Protein AF-A0A0C4DJS5-F1 (afdb_monomer)

Organism: Fusarium oxysporum (strain Fo5176) (NCBI:txid660025)

Foldseek 3Di:
DDDDQDDDDDADPDLLSNLVVVLVSLVVVLCCLVVCPDDDRDPPVVNVVSVVSNVVSVVVNPDDDVVVVVVVVVVVVVVVVVVVVVVVVVVVVVVVVVVVVVVVVVVVVVVVVVVVVVVVVVVVVVVVVVVVVVVVVVVVVVVVD

Nearest PDB structures (foldseek):
  5c21-assembly1_B  TM=6.359E-01  e=3.648E+00  Escherichia coli

pLDDT: mean 86.52, std 12.94, range [39.94, 98.19]

Structure (mmCIF, N/CA/C/O backbone):
data_AF-A0A0C4DJS5-F1
#
_entry.id   AF-A0A0C4DJS5-F1
#
loop_
_atom_site.group_PDB
_atom_site.id
_atom_site.type_symbol
_atom_site.label_atom_id
_atom_site.label_alt_id
_atom_site.label_comp_id
_atom_site.label_asym_id
_atom_site.label_entity_id
_atom_site.label_seq_id
_atom_site.pdbx_PDB_ins_code
_atom_site.Cartn_x
_atom_site.Cartn_y
_atom_site.Cartn_z
_atom_site.occupancy
_atom_site.B_iso_or_equiv
_atom_site.auth_seq_id
_atom_site.auth_comp_id
_atom_site.auth_asym_id
_atom_site.auth_atom_id
_atom_site.pdbx_PDB_model_num
ATOM 1 N N . MET A 1 1 ? 38.570 -1.206 -52.843 1.00 39.94 1 MET A N 1
ATOM 2 C CA . MET A 1 1 ? 37.429 -2.091 -52.522 1.00 39.94 1 MET A CA 1
ATOM 3 C C . MET A 1 1 ? 36.673 -1.451 -51.372 1.00 39.94 1 MET A C 1
ATOM 5 O O . MET A 1 1 ? 37.335 -0.971 -50.465 1.00 39.94 1 MET A O 1
ATOM 9 N N . ALA A 1 2 ? 35.344 -1.341 -51.449 1.00 47.62 2 ALA A N 1
ATOM 10 C CA . ALA A 1 2 ? 34.544 -0.749 -50.377 1.00 47.62 2 ALA A CA 1
ATOM 11 C C . ALA A 1 2 ? 34.464 -1.723 -49.195 1.00 47.62 2 ALA A C 1
ATOM 13 O O . ALA A 1 2 ? 34.156 -2.898 -49.400 1.00 47.62 2 ALA A O 1
ATOM 14 N N . THR A 1 3 ? 34.758 -1.249 -47.985 1.00 48.53 3 THR A N 1
ATOM 15 C CA . THR A 1 3 ? 34.533 -2.011 -46.751 1.00 48.53 3 THR A CA 1
ATOM 16 C C . THR A 1 3 ? 33.042 -2.365 -46.676 1.00 48.53 3 THR A C 1
ATOM 18 O O . THR A 1 3 ? 32.216 -1.472 -46.895 1.00 48.53 3 THR A O 1
ATOM 21 N N . PRO A 1 4 ? 32.660 -3.635 -46.442 1.00 55.84 4 PRO A N 1
ATOM 22 C CA . PRO A 1 4 ? 31.255 -4.018 -46.447 1.00 55.84 4 PRO A CA 1
ATOM 23 C C . PRO A 1 4 ? 30.519 -3.297 -45.320 1.00 55.84 4 PRO A C 1
ATOM 25 O O . PRO A 1 4 ? 30.976 -3.300 -44.176 1.00 55.84 4 PRO A O 1
ATOM 28 N N . TRP A 1 5 ? 29.369 -2.703 -45.636 1.00 59.09 5 TRP A N 1
ATOM 29 C CA . TRP A 1 5 ? 28.417 -2.304 -44.605 1.00 59.09 5 TRP A CA 1
ATOM 30 C C . TRP A 1 5 ? 28.025 -3.535 -43.772 1.00 59.09 5 TRP A C 1
ATOM 32 O O . TRP A 1 5 ? 28.066 -4.658 -44.294 1.00 59.09 5 TRP A O 1
ATOM 42 N N . PRO A 1 6 ? 27.668 -3.366 -42.486 1.00 62.38 6 PRO A N 1
ATOM 43 C CA . PRO A 1 6 ? 27.161 -4.482 -41.703 1.00 62.38 6 PRO A CA 1
ATOM 44 C C . PRO A 1 6 ? 25.947 -5.085 -42.426 1.00 62.38 6 PRO A C 1
ATOM 46 O O . PRO A 1 6 ? 25.150 -4.351 -43.008 1.00 62.38 6 PRO A O 1
ATOM 49 N N . GLN A 1 7 ? 25.867 -6.416 -42.455 1.00 62.12 7 GLN A N 1
ATOM 50 C CA . GLN A 1 7 ? 24.876 -7.148 -43.248 1.00 62.12 7 GLN A CA 1
ATOM 51 C C . GLN A 1 7 ? 23.434 -6.765 -42.888 1.00 62.12 7 GLN A C 1
ATOM 53 O O . GLN A 1 7 ? 23.161 -6.386 -41.749 1.00 62.12 7 GLN A O 1
ATOM 58 N N . ASP A 1 8 ? 22.524 -6.925 -43.854 1.00 61.56 8 ASP A N 1
ATOM 59 C CA . ASP A 1 8 ? 21.084 -6.777 -43.644 1.00 61.56 8 ASP A CA 1
ATOM 60 C C . ASP A 1 8 ? 20.609 -7.750 -42.551 1.00 61.56 8 ASP A C 1
ATOM 62 O O . ASP A 1 8 ? 20.509 -8.960 -42.761 1.00 61.56 8 ASP A O 1
ATOM 66 N N . GLU A 1 9 ? 20.341 -7.217 -41.359 1.00 67.06 9 GLU A N 1
ATOM 67 C CA . GLU A 1 9 ? 19.716 -7.948 -40.258 1.00 67.06 9 GLU A CA 1
ATOM 68 C C . GLU A 1 9 ? 18.191 -7.955 -40.440 1.00 67.06 9 GLU A C 1
ATOM 70 O O . GLU A 1 9 ? 17.580 -6.966 -40.850 1.00 67.06 9 GLU A O 1
ATOM 75 N N . ILE A 1 10 ? 17.552 -9.082 -40.113 1.00 76.44 10 ILE A N 1
ATOM 76 C CA . ILE A 1 10 ? 16.092 -9.150 -40.002 1.00 76.44 10 ILE A CA 1
ATOM 77 C C . ILE A 1 10 ? 15.696 -8.308 -38.788 1.00 76.44 10 ILE A C 1
ATOM 79 O O . ILE A 1 10 ? 16.014 -8.647 -37.648 1.00 76.44 10 ILE A O 1
ATOM 83 N N . TRP A 1 11 ? 15.023 -7.190 -39.043 1.00 77.19 11 TRP A N 1
ATOM 84 C CA . TRP A 1 11 ? 14.672 -6.228 -38.006 1.00 77.19 11 TRP A CA 1
ATOM 85 C C . TRP A 1 11 ? 13.474 -6.706 -37.172 1.00 77.19 11 TRP A C 1
ATOM 87 O O . TRP A 1 11 ? 12.446 -7.076 -37.746 1.00 77.19 11 TRP A O 1
ATOM 97 N N . PRO A 1 12 ? 13.558 -6.666 -35.830 1.00 79.25 12 PRO A N 1
ATOM 98 C CA . PRO A 1 12 ? 12.433 -7.005 -34.966 1.00 79.25 12 PRO A CA 1
ATOM 99 C C . PRO A 1 12 ? 11.340 -5.927 -35.023 1.00 79.25 12 PRO A C 1
ATOM 101 O O . PRO A 1 12 ? 11.613 -4.745 -35.269 1.00 79.25 12 PRO A O 1
ATOM 104 N N . THR A 1 13 ? 10.096 -6.348 -34.778 1.00 78.00 13 THR A N 1
ATOM 105 C CA . THR A 1 13 ? 8.912 -5.473 -34.718 1.00 78.00 13 THR A CA 1
ATOM 106 C C . THR A 1 13 ? 8.726 -4.808 -33.357 1.00 78.00 13 THR A C 1
ATOM 108 O O . THR A 1 13 ? 8.094 -3.756 -33.286 1.00 78.00 13 THR A O 1
ATOM 111 N N . ASP A 1 14 ? 9.254 -5.401 -32.278 1.00 84.38 14 ASP A N 1
ATOM 112 C CA . ASP A 1 14 ? 9.228 -4.782 -30.951 1.00 84.38 14 ASP A CA 1
ATOM 113 C C . ASP A 1 14 ? 10.132 -3.546 -30.915 1.00 84.38 14 ASP A C 1
ATOM 115 O O . ASP A 1 14 ? 11.299 -3.591 -31.304 1.00 84.38 14 ASP A O 1
ATOM 119 N N . TYR A 1 15 ? 9.599 -2.433 -30.415 1.00 81.00 15 TYR A N 1
ATOM 120 C CA . TYR A 1 15 ? 10.290 -1.148 -30.429 1.00 81.00 15 TYR A CA 1
ATOM 121 C C . TYR A 1 15 ? 11.567 -1.133 -29.573 1.00 81.00 15 TYR A C 1
ATOM 123 O O . TYR A 1 15 ? 12.574 -0.539 -29.975 1.00 81.00 15 TYR A O 1
ATOM 131 N N . ARG A 1 16 ? 11.562 -1.773 -28.395 1.00 82.25 16 ARG A N 1
ATOM 132 C CA . ARG A 1 16 ? 12.729 -1.785 -27.497 1.00 82.25 16 ARG A CA 1
ATOM 133 C C . ARG A 1 16 ? 13.829 -2.676 -28.057 1.00 82.25 16 ARG A C 1
ATOM 135 O O . ARG A 1 16 ? 15.006 -2.298 -28.010 1.00 82.25 16 ARG A O 1
ATOM 142 N N . GLU A 1 17 ? 13.450 -3.816 -28.621 1.00 84.94 17 GLU A N 1
ATOM 143 C CA . GLU A 1 17 ? 14.361 -4.732 -29.301 1.00 84.94 17 GLU A CA 1
ATOM 144 C C . GLU A 1 17 ? 14.951 -4.095 -30.568 1.00 84.94 17 GLU A C 1
ATOM 146 O O . GLU A 1 17 ? 16.170 -4.098 -30.759 1.00 84.94 17 GLU A O 1
ATOM 151 N N . HIS A 1 18 ? 14.117 -3.432 -31.371 1.00 85.81 18 HIS A N 1
ATOM 152 C CA . HIS A 1 18 ? 14.533 -2.700 -32.566 1.00 85.81 18 HIS A CA 1
ATOM 153 C C . HIS A 1 18 ? 15.532 -1.595 -32.230 1.00 85.81 18 HIS A C 1
ATOM 155 O O . HIS A 1 18 ? 16.601 -1.512 -32.832 1.00 85.81 18 HIS A O 1
ATOM 161 N N . ALA A 1 19 ? 15.233 -0.779 -31.219 1.00 87.38 19 ALA A N 1
ATOM 162 C CA . ALA A 1 19 ? 16.132 0.262 -30.740 1.00 87.38 19 ALA A CA 1
ATOM 163 C C . ALA A 1 19 ? 17.475 -0.313 -30.238 1.00 87.38 19 ALA A C 1
ATOM 165 O O . ALA A 1 19 ? 18.529 0.293 -30.441 1.00 87.38 19 ALA A O 1
ATOM 166 N N . THR A 1 20 ? 17.462 -1.507 -29.637 1.00 88.31 20 THR A N 1
ATOM 167 C CA . THR A 1 20 ? 18.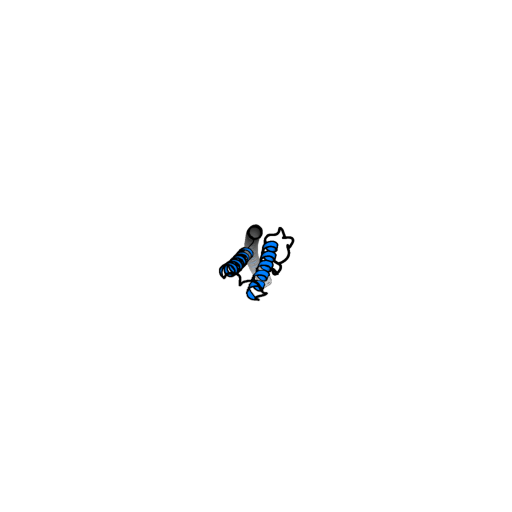674 -2.181 -29.147 1.00 88.31 20 THR A CA 1
ATOM 168 C C . THR A 1 20 ? 19.545 -2.661 -30.303 1.00 88.31 20 THR A C 1
ATOM 170 O O . THR A 1 20 ? 20.757 -2.436 -30.294 1.00 88.31 20 THR A O 1
ATOM 173 N N . ASN A 1 21 ? 18.942 -3.279 -31.318 1.00 88.50 21 ASN A N 1
ATOM 174 C CA . ASN A 1 21 ? 19.665 -3.742 -32.502 1.00 88.50 21 ASN A CA 1
ATOM 175 C C . ASN A 1 21 ? 20.179 -2.564 -33.339 1.00 88.50 21 ASN A C 1
ATOM 177 O O . ASN A 1 21 ? 21.344 -2.557 -33.735 1.00 88.50 21 ASN A O 1
ATOM 181 N N . LEU A 1 22 ? 19.381 -1.501 -33.480 1.00 88.38 22 LEU A N 1
ATOM 182 C CA . LEU A 1 22 ? 19.804 -0.267 -34.140 1.00 88.38 22 LEU A CA 1
ATOM 183 C C . LEU A 1 22 ? 20.989 0.388 -33.414 1.00 88.38 22 LEU A C 1
ATOM 185 O O . LEU A 1 22 ? 21.948 0.804 -34.058 1.00 88.38 22 LEU A O 1
ATOM 189 N N . SER A 1 23 ? 20.975 0.426 -32.078 1.00 90.62 23 SER A N 1
ATOM 190 C CA . SER A 1 23 ? 22.103 0.929 -31.282 1.00 90.62 23 SER A CA 1
ATOM 191 C C . SER A 1 23 ? 23.388 0.134 -31.546 1.00 90.62 23 SER A C 1
ATOM 193 O O . SER A 1 23 ? 24.428 0.724 -31.843 1.00 90.62 23 SER A O 1
ATOM 195 N N . LYS A 1 24 ? 23.313 -1.206 -31.544 1.00 90.06 24 LYS A N 1
ATOM 196 C CA . LYS A 1 24 ? 24.457 -2.083 -31.861 1.00 90.06 24 LYS A CA 1
ATOM 197 C C . LYS A 1 24 ? 24.987 -1.842 -33.275 1.00 90.06 24 LYS A C 1
ATOM 199 O O . LYS A 1 24 ? 26.201 -1.782 -33.470 1.00 90.06 24 LYS A O 1
ATOM 204 N N . TYR A 1 25 ? 24.098 -1.695 -34.257 1.00 88.38 25 TYR A N 1
ATOM 205 C CA . TYR A 1 25 ? 24.473 -1.419 -35.644 1.00 88.38 25 TYR A CA 1
ATOM 206 C C . TYR A 1 25 ? 25.209 -0.076 -35.772 1.00 88.38 25 TYR A C 1
ATOM 208 O O . TYR A 1 25 ? 26.300 -0.012 -36.340 1.00 88.38 25 TYR A O 1
ATOM 216 N N . LEU A 1 26 ? 24.662 0.991 -35.180 1.00 89.38 26 LEU A N 1
ATOM 217 C CA . LEU A 1 26 ? 25.267 2.326 -35.209 1.00 89.38 26 LEU A CA 1
ATOM 218 C C . LEU A 1 26 ? 26.602 2.379 -34.452 1.00 89.38 26 LEU A C 1
ATOM 220 O O . LEU A 1 26 ? 27.522 3.06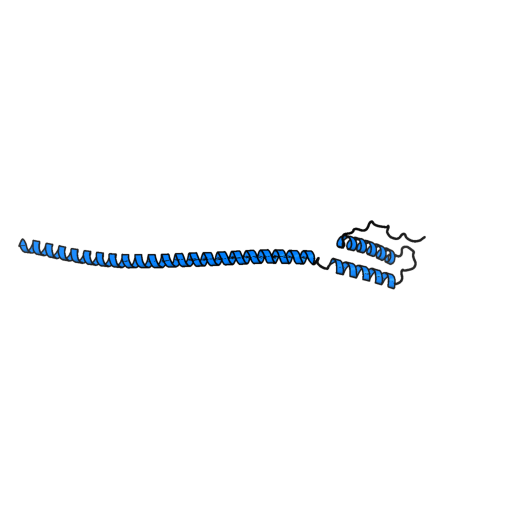5 -34.895 1.00 89.38 26 LEU A O 1
ATOM 224 N N . GLN A 1 27 ? 26.742 1.632 -33.353 1.00 89.94 27 GLN A N 1
ATOM 225 C CA . GLN A 1 27 ? 28.014 1.476 -32.640 1.00 89.94 27 GLN A CA 1
ATOM 226 C C . GLN A 1 27 ? 29.071 0.793 -33.513 1.00 89.94 27 GLN A C 1
ATOM 228 O O . GLN A 1 27 ? 30.182 1.305 -33.615 1.00 89.94 27 GLN A O 1
ATOM 233 N N . LYS A 1 28 ? 28.726 -0.308 -34.199 1.00 87.25 28 LYS A N 1
ATOM 234 C CA . LYS A 1 28 ? 29.636 -0.986 -35.142 1.00 87.25 28 LYS A CA 1
ATOM 235 C C . LYS A 1 28 ? 30.071 -0.052 -36.275 1.00 87.25 28 LYS A C 1
ATOM 237 O O . LYS A 1 28 ? 31.255 -0.001 -36.600 1.00 87.25 28 LYS A O 1
ATOM 242 N N . ALA A 1 29 ? 29.136 0.714 -36.841 1.00 84.06 29 ALA A N 1
ATOM 243 C CA . ALA A 1 29 ? 29.430 1.691 -37.888 1.00 84.06 29 ALA A CA 1
ATOM 244 C C . ALA A 1 29 ? 30.354 2.818 -37.390 1.00 84.06 29 ALA A C 1
ATOM 246 O O . ALA A 1 29 ? 31.299 3.193 -38.081 1.00 84.06 29 ALA A O 1
ATOM 247 N N . LEU A 1 30 ? 30.125 3.326 -36.175 1.00 86.25 30 LEU A N 1
ATOM 248 C CA . LEU A 1 30 ? 30.984 4.334 -35.552 1.00 86.25 30 LEU A CA 1
ATOM 249 C C . LEU A 1 30 ? 32.394 3.789 -35.273 1.00 86.25 30 LEU A C 1
ATOM 251 O O . LEU A 1 30 ? 33.372 4.470 -35.563 1.00 86.25 30 LEU A O 1
ATOM 255 N N . SER A 1 31 ? 32.512 2.552 -34.780 1.00 84.12 31 SER A N 1
ATOM 256 C CA . SER A 1 31 ? 33.808 1.895 -34.572 1.00 84.12 31 SER A CA 1
ATOM 257 C C . SER A 1 31 ? 34.572 1.678 -35.879 1.00 84.12 31 SER A C 1
ATOM 259 O O . SER A 1 31 ? 35.777 1.898 -35.911 1.00 84.12 31 SER A O 1
ATOM 261 N N . ALA A 1 32 ? 33.895 1.301 -36.967 1.00 80.00 32 ALA A N 1
ATOM 262 C CA . ALA A 1 32 ? 34.528 1.161 -38.281 1.00 80.00 32 ALA A CA 1
ATOM 263 C C . ALA A 1 32 ? 35.084 2.500 -38.808 1.00 80.00 32 ALA A C 1
ATOM 265 O O . ALA A 1 32 ? 36.137 2.531 -39.441 1.00 80.00 32 ALA A O 1
ATOM 266 N N . ILE A 1 33 ? 34.403 3.614 -38.509 1.00 78.38 33 ILE A N 1
ATOM 267 C CA . ILE A 1 33 ? 34.869 4.969 -38.834 1.00 78.38 33 ILE A CA 1
ATOM 268 C C . ILE A 1 33 ? 36.075 5.366 -37.971 1.00 78.38 33 ILE A C 1
ATOM 270 O O . ILE A 1 33 ? 37.042 5.914 -38.499 1.00 78.38 33 ILE A O 1
ATOM 274 N N . ASP A 1 34 ? 36.026 5.100 -36.664 1.00 77.06 34 ASP A N 1
ATOM 275 C CA . ASP A 1 34 ? 37.074 5.502 -35.717 1.00 77.06 34 ASP A CA 1
ATOM 276 C C . ASP A 1 34 ? 38.365 4.661 -35.864 1.00 77.06 34 ASP A C 1
ATOM 278 O O . ASP A 1 34 ? 39.454 5.184 -35.629 1.00 77.06 34 ASP A O 1
ATOM 282 N N . ASN A 1 35 ? 38.270 3.396 -36.298 1.00 76.38 35 ASN A N 1
ATOM 283 C CA . ASN A 1 35 ? 39.415 2.478 -36.430 1.00 76.38 35 ASN A CA 1
ATOM 284 C C . ASN A 1 35 ? 40.159 2.560 -37.778 1.00 76.38 35 ASN A C 1
ATOM 286 O O . ASN A 1 35 ? 41.230 1.975 -37.913 1.00 76.38 35 ASN A O 1
ATOM 290 N N . GLY A 1 36 ? 39.650 3.314 -38.759 1.00 63.72 36 GLY A N 1
ATOM 291 C CA . GLY A 1 36 ? 40.419 3.666 -39.956 1.00 63.72 36 GLY A CA 1
ATOM 292 C C . GLY A 1 36 ? 40.734 2.515 -40.921 1.00 63.72 36 GLY A C 1
ATOM 293 O O . GLY A 1 36 ? 41.800 2.530 -41.534 1.00 63.72 36 GLY A O 1
ATOM 294 N N . ASP A 1 37 ? 39.814 1.569 -41.135 1.00 56.78 37 ASP A N 1
ATOM 295 C CA . ASP A 1 37 ? 39.972 0.466 -42.106 1.00 56.78 37 ASP A CA 1
ATOM 296 C C . ASP A 1 37 ? 39.826 0.916 -43.586 1.00 56.78 37 ASP A C 1
ATOM 298 O O . ASP A 1 37 ? 39.102 0.321 -44.387 1.00 56.78 37 ASP A O 1
ATOM 302 N N . GLY A 1 38 ? 40.534 1.983 -43.978 1.00 53.00 38 GLY A N 1
ATOM 303 C CA . GLY A 1 38 ? 40.894 2.257 -45.376 1.00 53.00 38 GLY A CA 1
ATOM 304 C C . GLY A 1 38 ? 39.896 3.011 -46.269 1.00 53.00 38 GLY A C 1
ATOM 305 O O . GLY A 1 38 ? 40.091 3.011 -47.485 1.00 53.00 38 GLY A O 1
ATOM 306 N N . LEU A 1 39 ? 38.869 3.684 -45.738 1.00 53.00 39 LEU A N 1
ATOM 307 C CA . LEU A 1 39 ? 38.029 4.618 -46.518 1.00 53.00 39 LEU A CA 1
ATOM 308 C C . LEU A 1 39 ? 38.309 6.089 -46.148 1.00 53.00 39 LEU A C 1
ATOM 310 O O . LEU A 1 39 ? 38.811 6.347 -45.052 1.00 53.00 39 LEU A O 1
ATOM 314 N N . PRO A 1 40 ? 38.011 7.069 -47.034 1.00 58.75 40 PRO A N 1
ATOM 315 C CA . PRO A 1 40 ? 38.242 8.478 -46.737 1.00 58.75 40 PRO A CA 1
ATOM 316 C C . PRO A 1 40 ? 37.496 8.824 -45.454 1.00 58.75 40 PRO A C 1
ATOM 318 O O . PRO A 1 40 ? 36.299 8.550 -45.361 1.00 58.75 40 PRO A O 1
ATOM 321 N N . VAL A 1 41 ? 38.229 9.366 -44.475 1.00 60.53 41 VAL A N 1
ATOM 322 C CA . VAL A 1 41 ? 37.739 9.772 -43.150 1.00 60.53 41 VAL A CA 1
ATOM 323 C C . VAL A 1 41 ? 36.313 10.292 -43.286 1.00 60.53 41 VAL A C 1
ATOM 325 O O . VAL A 1 41 ? 36.093 11.331 -43.917 1.00 60.53 41 VAL A O 1
ATOM 328 N N . ALA A 1 42 ? 35.338 9.544 -42.758 1.00 61.19 42 ALA A N 1
ATOM 329 C CA . ALA A 1 42 ? 33.952 9.981 -42.781 1.00 61.19 42 ALA A CA 1
ATOM 330 C C . ALA A 1 42 ? 33.906 11.397 -42.203 1.00 61.19 42 ALA A C 1
ATOM 332 O O . ALA A 1 42 ? 34.553 11.684 -41.190 1.00 61.19 42 ALA A O 1
ATOM 333 N N . SER A 1 43 ? 33.205 12.307 -42.882 1.00 68.62 43 SER A N 1
ATOM 334 C CA . SER A 1 43 ? 33.229 13.711 -42.482 1.00 68.62 43 SER A CA 1
ATOM 335 C C . SER A 1 43 ? 32.818 13.833 -41.013 1.00 68.62 43 SER A C 1
ATOM 337 O O . SER A 1 43 ? 31.975 13.081 -40.518 1.00 68.62 43 SER A O 1
ATOM 339 N N . ARG A 1 44 ? 33.388 14.807 -40.297 1.00 78.62 44 ARG A N 1
ATOM 340 C CA . ARG A 1 44 ? 33.027 15.097 -38.898 1.00 78.62 44 ARG A CA 1
ATOM 341 C C . ARG A 1 44 ? 31.504 15.155 -38.686 1.00 78.62 44 ARG A C 1
ATOM 343 O O . ARG A 1 44 ? 31.028 14.765 -37.625 1.00 78.62 44 ARG A O 1
ATOM 350 N N . GLY A 1 45 ? 30.752 15.591 -39.702 1.00 81.00 45 GLY A N 1
ATOM 351 C CA . GLY A 1 45 ? 29.289 15.596 -39.707 1.00 81.00 45 GLY A CA 1
ATOM 352 C C . GLY A 1 45 ? 28.655 14.204 -39.591 1.00 81.00 45 GLY A C 1
ATOM 353 O O . GLY A 1 45 ? 27.729 14.043 -38.804 1.00 81.00 45 GLY A O 1
ATOM 354 N N . VAL A 1 46 ? 29.178 13.188 -40.288 1.00 83.00 46 VAL A N 1
ATOM 355 C CA . VAL A 1 46 ? 28.688 11.796 -40.198 1.00 83.00 46 VAL A CA 1
ATOM 356 C C . VAL A 1 46 ? 28.902 11.237 -38.792 1.00 83.00 46 VAL A C 1
ATOM 358 O O . VAL A 1 46 ? 27.991 10.653 -38.210 1.00 83.00 46 VAL A O 1
ATOM 361 N N . ARG A 1 47 ? 30.075 11.486 -38.198 1.00 83.38 47 ARG A N 1
ATOM 362 C CA . ARG A 1 47 ? 30.383 11.060 -36.825 1.00 83.38 47 ARG A CA 1
ATOM 363 C C . ARG A 1 47 ? 29.435 11.695 -35.806 1.00 83.38 47 ARG A C 1
ATOM 365 O O . ARG A 1 47 ? 28.887 11.008 -34.949 1.00 83.38 47 ARG A O 1
ATOM 372 N N . VAL A 1 48 ? 29.208 13.005 -35.924 1.00 87.19 48 VAL A N 1
ATOM 373 C CA . VAL A 1 48 ? 28.275 13.744 -35.058 1.00 87.19 48 VAL A CA 1
ATOM 374 C C . VAL A 1 48 ? 26.841 13.242 -35.233 1.00 87.19 48 VAL A C 1
ATOM 376 O O . VAL A 1 48 ? 26.141 13.076 -34.237 1.00 87.19 48 VAL A O 1
ATOM 379 N N . ALA A 1 49 ? 26.414 12.944 -36.461 1.00 87.94 49 ALA A N 1
ATOM 380 C CA . ALA A 1 49 ? 25.085 12.402 -36.729 1.00 87.94 49 ALA A CA 1
ATOM 381 C C . ALA A 1 49 ? 24.879 11.017 -36.089 1.00 87.94 49 ALA A C 1
ATOM 383 O O . ALA A 1 49 ? 23.851 10.795 -35.453 1.00 87.94 49 ALA A O 1
ATOM 384 N N . LEU A 1 50 ? 25.867 10.116 -36.178 1.00 88.75 50 LEU A N 1
ATOM 385 C CA . LEU A 1 50 ? 25.811 8.791 -35.542 1.00 88.75 50 LEU A CA 1
ATOM 386 C C . LEU A 1 50 ? 25.749 8.886 -34.011 1.00 88.75 50 LEU A C 1
ATOM 388 O O . LEU A 1 50 ? 24.914 8.234 -33.384 1.00 88.75 50 LEU A O 1
ATOM 392 N N . ILE A 1 51 ? 26.577 9.742 -33.405 1.00 90.06 51 ILE A N 1
ATOM 393 C CA . ILE A 1 51 ? 26.552 9.994 -31.954 1.00 90.06 51 ILE A CA 1
ATOM 394 C C . ILE A 1 51 ? 25.206 10.607 -31.531 1.00 90.06 51 ILE A C 1
ATOM 396 O O . ILE A 1 51 ? 24.641 10.223 -30.503 1.00 90.06 51 ILE A O 1
ATOM 400 N N . GLY A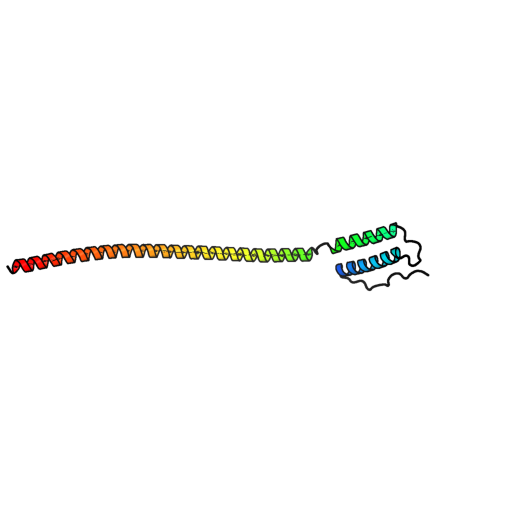 1 52 ? 24.663 11.530 -32.328 1.00 92.81 52 GLY A N 1
ATOM 401 C CA . GLY A 1 52 ? 23.350 12.130 -32.099 1.00 92.81 52 GLY A CA 1
ATOM 402 C C . GLY A 1 52 ? 22.219 11.100 -32.144 1.00 92.81 52 GLY A C 1
ATOM 403 O O . GLY A 1 52 ? 21.385 11.066 -31.239 1.00 92.81 52 GLY A O 1
ATOM 404 N N . ALA A 1 53 ? 22.229 10.210 -33.139 1.00 92.44 53 ALA A N 1
ATOM 405 C CA . ALA A 1 53 ? 21.256 9.126 -33.265 1.00 92.44 53 ALA A CA 1
ATOM 406 C C . ALA A 1 53 ? 21.337 8.137 -32.090 1.00 92.44 53 ALA A C 1
ATOM 408 O O . ALA A 1 53 ? 20.312 7.806 -31.496 1.00 92.44 53 ALA A O 1
ATOM 409 N N . LEU A 1 54 ? 22.547 7.734 -31.686 1.00 91.69 54 LEU A N 1
ATOM 410 C CA . LEU A 1 54 ? 22.762 6.896 -30.500 1.00 91.69 54 LEU A CA 1
ATOM 411 C C . LEU A 1 54 ? 22.223 7.562 -29.226 1.00 91.69 54 LEU A C 1
ATOM 413 O O . LEU A 1 54 ? 21.526 6.927 -28.436 1.00 91.69 54 LEU A O 1
ATOM 417 N N . THR A 1 55 ? 22.488 8.858 -29.053 1.00 92.00 55 THR A N 1
ATOM 418 C CA . THR A 1 55 ? 21.985 9.635 -27.909 1.00 92.00 55 THR A CA 1
ATOM 419 C C . THR A 1 55 ? 20.455 9.664 -27.876 1.00 92.00 55 THR A C 1
ATOM 421 O O . THR A 1 55 ? 19.854 9.527 -26.808 1.00 92.00 55 THR A O 1
ATOM 424 N N . LEU A 1 56 ? 19.812 9.820 -29.036 1.00 89.19 56 LEU A N 1
ATOM 425 C CA . LEU A 1 56 ? 18.355 9.812 -29.151 1.00 89.19 56 LEU A CA 1
ATOM 426 C C . LEU A 1 56 ? 17.768 8.438 -28.801 1.00 89.19 56 LEU A C 1
ATOM 428 O O . LEU A 1 56 ? 16.826 8.367 -28.015 1.00 89.19 56 LEU A O 1
ATOM 432 N N . ILE A 1 57 ? 18.347 7.354 -29.322 1.00 89.31 57 ILE A N 1
ATOM 433 C CA . ILE A 1 57 ? 17.913 5.979 -29.033 1.00 89.31 57 ILE A CA 1
ATOM 434 C C . ILE A 1 57 ? 17.965 5.696 -27.531 1.00 89.31 57 ILE A C 1
ATOM 436 O O . ILE A 1 57 ? 16.978 5.234 -26.961 1.00 89.31 57 ILE A O 1
ATOM 440 N N . VAL A 1 58 ? 19.072 6.047 -26.872 1.00 86.69 58 VAL A N 1
ATOM 441 C CA . VAL A 1 58 ? 19.225 5.865 -25.421 1.00 86.69 58 VAL A CA 1
ATOM 442 C C . VAL A 1 58 ? 18.155 6.639 -24.648 1.00 86.69 58 VAL A C 1
ATOM 444 O O . VAL A 1 58 ? 17.548 6.088 -23.728 1.00 86.69 58 VAL A O 1
ATOM 447 N N . LYS A 1 59 ? 17.863 7.892 -25.025 1.00 85.06 59 LYS A N 1
ATOM 448 C CA . LYS A 1 59 ? 16.787 8.682 -24.397 1.00 85.06 59 LYS A CA 1
ATOM 449 C C . LYS A 1 59 ? 15.412 8.036 -24.560 1.00 85.06 59 LYS A C 1
ATOM 451 O O . LYS A 1 59 ? 14.653 7.984 -23.594 1.00 85.06 59 LYS A O 1
ATOM 456 N N . MET A 1 60 ? 15.094 7.521 -25.744 1.00 81.56 60 MET A N 1
ATOM 457 C CA . MET A 1 60 ? 13.794 6.892 -25.972 1.00 81.56 60 MET A CA 1
ATOM 458 C C . MET A 1 60 ? 13.667 5.549 -25.239 1.00 81.56 60 MET A C 1
ATOM 460 O O . MET A 1 60 ? 12.642 5.286 -24.622 1.00 81.56 60 MET A O 1
ATOM 464 N N . GLN A 1 61 ? 14.725 4.735 -25.208 1.00 81.69 61 GLN A N 1
ATOM 465 C CA . GLN A 1 61 ? 14.740 3.482 -24.442 1.00 81.69 61 GLN A CA 1
ATOM 466 C C . GLN A 1 61 ? 14.645 3.704 -22.928 1.00 81.69 61 GLN A C 1
ATOM 468 O O . GLN A 1 61 ? 14.059 2.884 -22.222 1.00 81.69 61 GLN A O 1
ATOM 473 N N . SER A 1 62 ? 15.187 4.819 -22.434 1.00 78.19 62 SER A N 1
ATOM 474 C CA . SER A 1 62 ? 15.120 5.202 -21.018 1.00 78.19 62 SER A CA 1
ATOM 475 C C . SER A 1 62 ? 13.752 5.766 -20.620 1.00 78.19 62 SER A C 1
ATOM 477 O O . SER A 1 62 ? 13.498 5.982 -19.438 1.00 78.19 62 SER A O 1
ATOM 479 N N . THR A 1 63 ? 12.870 6.024 -21.590 1.00 77.88 63 THR A N 1
ATOM 480 C CA . THR A 1 63 ? 11.508 6.478 -21.314 1.00 77.88 63 THR A CA 1
ATOM 481 C C . THR A 1 63 ? 10.683 5.280 -20.825 1.00 77.88 63 THR A C 1
ATOM 483 O O . THR A 1 63 ? 10.666 4.236 -21.495 1.00 77.88 63 THR A O 1
ATOM 486 N N . PRO A 1 64 ? 10.028 5.375 -19.652 1.00 71.88 64 PRO A N 1
ATOM 487 C CA . PRO A 1 64 ? 9.150 4.322 -19.161 1.00 71.88 64 PRO A CA 1
ATOM 488 C C . PRO A 1 64 ? 8.021 4.049 -20.150 1.00 71.88 64 PRO A C 1
ATOM 490 O O . PRO A 1 64 ? 7.517 4.966 -20.799 1.00 71.88 64 PRO A O 1
ATOM 493 N N . ASP A 1 65 ? 7.603 2.791 -20.244 1.00 80.69 65 ASP A N 1
ATOM 494 C CA . ASP A 1 65 ? 6.378 2.474 -20.966 1.00 80.69 65 ASP A CA 1
ATOM 495 C C . ASP A 1 65 ? 5.178 3.002 -20.167 1.00 80.69 65 ASP A C 1
ATOM 497 O O . ASP A 1 65 ? 4.838 2.482 -19.101 1.00 80.69 65 ASP A O 1
ATOM 501 N N . LEU A 1 66 ? 4.558 4.064 -20.681 1.00 76.81 66 LEU A N 1
ATOM 502 C CA . LEU A 1 66 ? 3.422 4.725 -20.047 1.00 76.81 66 LEU A CA 1
ATOM 503 C C . LEU A 1 66 ? 2.212 3.795 -19.890 1.00 76.81 66 LEU A C 1
ATOM 505 O O . LEU A 1 66 ? 1.441 3.996 -18.956 1.00 76.81 66 LEU A O 1
ATOM 509 N N . GLY A 1 67 ? 2.060 2.772 -20.740 1.00 81.06 67 GLY A N 1
ATOM 510 C CA . GLY A 1 67 ? 1.007 1.766 -20.596 1.00 81.06 67 GLY A CA 1
ATOM 511 C C . GLY A 1 67 ? 1.220 0.903 -19.354 1.00 81.06 67 GLY A C 1
ATOM 512 O O . GLY A 1 67 ? 0.311 0.745 -18.542 1.00 81.06 67 GLY A O 1
ATOM 513 N N . HIS A 1 68 ? 2.450 0.432 -19.144 1.00 82.69 68 HIS A N 1
ATOM 514 C CA . HIS A 1 68 ? 2.816 -0.319 -17.940 1.00 82.69 68 HIS A CA 1
ATOM 515 C C . HIS A 1 68 ? 2.721 0.540 -16.674 1.00 82.69 68 HIS A C 1
ATOM 517 O O . HIS A 1 68 ? 2.237 0.068 -15.648 1.00 82.69 68 HIS A O 1
ATOM 523 N N . VAL A 1 69 ? 3.139 1.810 -16.739 1.00 85.00 69 VAL A N 1
ATOM 524 C CA . VAL A 1 69 ? 2.990 2.751 -15.616 1.00 85.00 69 VAL A CA 1
ATOM 525 C C . VAL A 1 69 ? 1.514 2.986 -15.297 1.00 85.00 69 VAL A C 1
ATOM 527 O O . VAL A 1 69 ? 1.136 2.961 -14.129 1.00 85.00 69 VAL A O 1
ATOM 530 N N . TYR A 1 70 ? 0.673 3.179 -16.314 1.00 86.25 70 TYR A N 1
ATOM 531 C CA . TYR A 1 70 ? -0.763 3.364 -16.135 1.00 86.25 70 TYR A CA 1
ATOM 532 C C . TYR A 1 70 ? -1.417 2.147 -15.474 1.00 86.25 70 TYR A C 1
ATOM 534 O O . TYR A 1 70 ? -2.139 2.309 -14.491 1.00 86.25 70 TYR A O 1
ATOM 542 N N . GLU A 1 71 ? -1.132 0.933 -15.952 1.00 91.06 71 GLU A N 1
ATOM 543 C CA . GLU A 1 71 ? -1.680 -0.287 -15.351 1.00 91.06 71 GLU A CA 1
ATOM 544 C C . GLU A 1 71 ? -1.165 -0.502 -13.923 1.00 91.06 71 GLU A C 1
ATOM 546 O O . GLU A 1 71 ? -1.958 -0.801 -13.034 1.00 91.06 71 GLU A O 1
ATOM 551 N N . ALA A 1 72 ? 0.121 -0.256 -13.652 1.00 89.06 72 ALA A N 1
ATOM 552 C CA . ALA A 1 72 ? 0.663 -0.330 -12.294 1.00 89.06 72 ALA A CA 1
ATOM 553 C C . ALA A 1 72 ? -0.022 0.668 -11.343 1.00 89.06 72 ALA A C 1
ATOM 555 O O . ALA A 1 72 ? -0.383 0.313 -10.221 1.00 89.06 72 ALA A O 1
ATOM 556 N N . VAL A 1 73 ? -0.257 1.904 -11.798 1.00 91.38 73 VAL A N 1
ATOM 557 C CA . VAL A 1 73 ? -0.992 2.922 -11.028 1.00 91.38 73 VAL A CA 1
ATOM 558 C C . VAL A 1 73 ? -2.439 2.495 -10.798 1.00 91.38 73 VAL A C 1
ATOM 560 O O . VAL A 1 73 ? -2.950 2.632 -9.689 1.00 91.38 73 VAL A O 1
ATOM 563 N N . LYS A 1 74 ? -3.101 1.956 -11.821 1.00 93.81 74 LYS A N 1
ATOM 564 C CA . LYS A 1 74 ? -4.484 1.484 -11.737 1.00 93.81 74 LYS A CA 1
ATOM 565 C C . LYS A 1 74 ? -4.627 0.316 -10.760 1.00 93.81 74 LYS A C 1
ATOM 567 O O . LYS A 1 74 ? -5.540 0.335 -9.938 1.00 93.81 74 LYS A O 1
ATOM 572 N N . ILE A 1 75 ? -3.714 -0.656 -10.799 1.00 94.56 75 ILE A N 1
ATOM 573 C CA . ILE A 1 75 ? -3.651 -1.760 -9.830 1.00 94.56 75 ILE A CA 1
ATOM 574 C C . ILE A 1 75 ? -3.448 -1.198 -8.420 1.00 94.56 75 ILE A C 1
ATOM 576 O O . ILE A 1 75 ? -4.250 -1.481 -7.531 1.00 94.56 75 ILE A O 1
ATOM 580 N N . GLY A 1 76 ? -2.464 -0.312 -8.236 1.00 91.94 76 GLY A N 1
ATOM 581 C CA . GLY A 1 76 ? -2.204 0.320 -6.941 1.00 91.94 76 GLY A CA 1
ATOM 582 C C . GLY A 1 76 ? -3.401 1.110 -6.397 1.00 91.94 76 GLY A C 1
ATOM 583 O O . GLY A 1 76 ? -3.677 1.069 -5.198 1.00 91.94 76 GLY A O 1
ATOM 584 N N . GLN A 1 77 ? -4.170 1.786 -7.258 1.00 93.25 77 GLN A N 1
ATOM 585 C CA . GLN A 1 77 ? -5.413 2.459 -6.865 1.00 93.25 77 GLN A CA 1
ATOM 586 C C . GLN A 1 77 ? -6.489 1.475 -6.398 1.00 93.25 77 GLN A C 1
ATOM 588 O O . GLN A 1 77 ? -7.148 1.734 -5.389 1.00 93.25 77 GLN A O 1
ATOM 593 N N . VAL A 1 78 ? -6.674 0.358 -7.107 1.00 94.94 78 VAL A N 1
ATOM 594 C CA . VAL A 1 78 ? -7.646 -0.681 -6.731 1.00 94.94 78 VAL A CA 1
ATOM 595 C C . VAL A 1 78 ? -7.276 -1.305 -5.385 1.00 94.94 78 VAL A C 1
ATOM 597 O O . VAL A 1 78 ? -8.130 -1.394 -4.505 1.00 94.94 78 VAL A O 1
ATOM 600 N N . GLU A 1 79 ? -6.008 -1.666 -5.191 1.00 92.75 79 GLU A N 1
ATOM 601 C CA . GLU A 1 79 ? -5.511 -2.236 -3.933 1.00 92.75 79 GLU A CA 1
ATOM 602 C C . GLU A 1 79 ? -5.658 -1.255 -2.766 1.00 92.75 79 GLU A C 1
ATOM 604 O O . GLU A 1 79 ? -6.167 -1.618 -1.704 1.00 92.75 79 GLU A O 1
ATOM 609 N N . THR A 1 80 ? -5.291 0.012 -2.976 1.00 91.00 80 THR A N 1
ATOM 610 C CA . THR A 1 80 ? -5.432 1.063 -1.957 1.00 91.00 80 THR A CA 1
ATOM 611 C C . THR A 1 80 ? -6.896 1.268 -1.572 1.00 91.00 80 THR A C 1
ATOM 613 O O . THR A 1 80 ? -7.209 1.416 -0.390 1.00 91.00 80 THR A O 1
ATOM 616 N N . LYS A 1 81 ? -7.812 1.244 -2.548 1.00 94.44 81 LYS A N 1
ATOM 617 C CA . LYS A 1 81 ? -9.251 1.359 -2.293 1.00 94.44 81 LYS A CA 1
ATOM 618 C C . LYS A 1 81 ? -9.773 0.173 -1.480 1.00 94.44 81 LYS A C 1
ATOM 620 O O . LYS A 1 81 ? -10.460 0.388 -0.486 1.00 94.44 81 LYS A O 1
ATOM 625 N N . ALA A 1 82 ? -9.403 -1.051 -1.852 1.00 95.50 82 ALA A N 1
ATOM 626 C CA . ALA A 1 82 ? -9.795 -2.252 -1.117 1.00 95.50 82 ALA A CA 1
ATOM 627 C C . ALA A 1 82 ? -9.258 -2.240 0.327 1.00 95.50 82 ALA A C 1
ATOM 629 O O . ALA A 1 82 ? -9.988 -2.553 1.269 1.00 95.50 82 ALA A O 1
ATOM 630 N N . ALA A 1 83 ? -8.007 -1.815 0.523 1.00 92.88 83 ALA A N 1
ATOM 631 C CA . ALA A 1 83 ? -7.418 -1.665 1.851 1.00 92.88 83 ALA A CA 1
ATOM 632 C C . ALA A 1 83 ? -8.156 -0.609 2.692 1.00 92.88 83 ALA A C 1
ATOM 634 O O . ALA A 1 83 ? -8.435 -0.843 3.869 1.00 92.88 83 ALA A O 1
ATOM 635 N N . ALA A 1 84 ? -8.518 0.529 2.091 1.00 93.12 84 ALA A N 1
ATOM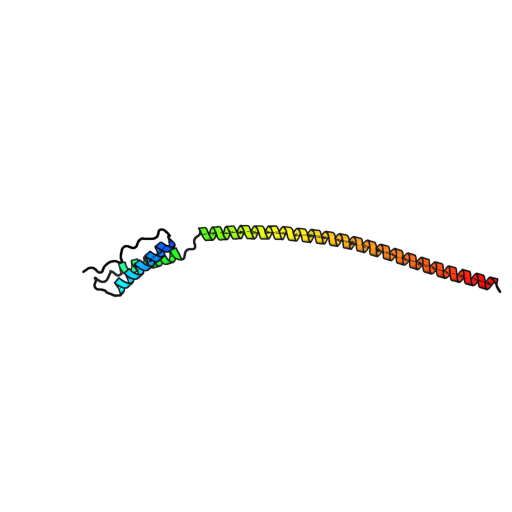 636 C CA . ALA A 1 84 ? -9.280 1.579 2.762 1.00 93.12 84 ALA A CA 1
ATOM 637 C C . ALA A 1 84 ? -10.687 1.108 3.170 1.00 93.12 84 ALA A C 1
ATOM 639 O O . ALA A 1 84 ? -11.112 1.357 4.298 1.00 93.12 84 ALA A O 1
ATOM 640 N N . GLU A 1 85 ? -11.393 0.391 2.290 1.00 97.19 85 GLU A N 1
ATOM 641 C CA . GLU A 1 85 ? -12.707 -0.197 2.585 1.00 97.19 85 GLU A CA 1
ATOM 642 C C . GLU A 1 85 ? -12.611 -1.236 3.712 1.00 97.19 85 GLU A C 1
ATOM 644 O O . GLU A 1 85 ? -13.375 -1.178 4.678 1.00 97.19 85 GLU A O 1
ATOM 649 N N . SER A 1 86 ? -11.620 -2.131 3.655 1.00 96.94 86 SER A N 1
ATOM 650 C CA . SER A 1 86 ? -11.366 -3.114 4.714 1.00 96.94 86 SER A CA 1
ATOM 651 C C . SER A 1 86 ? -11.069 -2.446 6.059 1.00 96.94 86 SER A C 1
ATOM 653 O O . SER A 1 86 ? -11.585 -2.878 7.092 1.00 96.94 86 SER A O 1
ATOM 655 N N . LEU A 1 87 ? -10.258 -1.384 6.068 1.00 96.38 87 LEU A N 1
ATOM 656 C CA . LEU A 1 87 ? -9.955 -0.630 7.282 1.00 96.38 87 LEU A CA 1
ATOM 657 C C . LEU A 1 87 ? -11.214 0.038 7.846 1.00 96.38 87 LEU A C 1
ATOM 659 O O . LEU A 1 87 ? -11.456 -0.039 9.050 1.00 96.38 87 LEU A O 1
ATOM 663 N N . ALA A 1 88 ? -12.043 0.642 6.992 1.00 95.50 88 ALA A N 1
ATOM 664 C CA . ALA A 1 88 ? -13.301 1.256 7.409 1.00 95.50 88 ALA A CA 1
ATOM 665 C C . ALA A 1 88 ? -14.255 0.229 8.043 1.00 95.50 88 ALA A C 1
ATOM 667 O O . ALA A 1 88 ? -14.860 0.502 9.083 1.00 95.50 88 ALA A O 1
ATOM 668 N N . HIS A 1 89 ? -14.355 -0.973 7.468 1.00 97.25 89 HIS A N 1
ATOM 669 C CA . HIS A 1 89 ? -15.123 -2.068 8.059 1.00 97.25 89 HIS A CA 1
ATOM 670 C C . HIS A 1 89 ? -14.569 -2.496 9.421 1.00 97.25 89 HIS A C 1
ATOM 672 O O . HIS A 1 89 ? -15.338 -2.629 10.374 1.00 97.25 89 HIS A O 1
ATOM 678 N N . HIS A 1 90 ? -13.249 -2.648 9.541 1.00 96.81 90 HIS A N 1
ATOM 679 C CA . HIS A 1 90 ? -12.610 -3.059 10.790 1.00 96.81 90 HIS A CA 1
ATOM 680 C C . HIS A 1 90 ? -12.806 -2.022 11.907 1.00 96.81 90 HIS A C 1
ATOM 682 O O . HIS A 1 90 ? -13.162 -2.373 13.030 1.00 96.81 90 HIS A O 1
ATOM 688 N N . VAL A 1 91 ? -12.654 -0.731 11.594 1.00 97.75 91 VAL A N 1
ATOM 689 C CA . VAL A 1 91 ? -12.898 0.370 12.542 1.00 97.75 91 VAL A CA 1
ATOM 690 C C . VAL A 1 91 ? -14.352 0.381 13.016 1.00 97.75 91 VAL A C 1
ATOM 692 O O . VAL A 1 91 ? -14.611 0.560 14.207 1.00 97.75 91 VAL A O 1
ATOM 695 N N . ASN A 1 92 ? -15.309 0.152 12.114 1.00 97.81 92 ASN A N 1
ATOM 696 C CA . ASN A 1 92 ? -16.718 0.065 12.489 1.00 97.81 92 ASN A CA 1
ATOM 697 C C . ASN A 1 92 ? -17.016 -1.157 13.374 1.00 97.81 92 ASN A C 1
ATOM 699 O O . ASN A 1 92 ? -17.788 -1.024 14.323 1.00 97.81 92 ASN A O 1
ATOM 703 N N . SER A 1 93 ? -16.383 -2.310 13.121 1.00 98.00 93 SER A N 1
ATOM 704 C CA . SER A 1 93 ? -16.502 -3.490 13.997 1.00 98.00 93 SER A CA 1
ATOM 705 C C . SER A 1 93 ? -15.998 -3.182 15.403 1.00 98.00 93 SER A C 1
ATOM 707 O O . SER A 1 93 ? -16.742 -3.337 16.368 1.00 98.00 93 SER A O 1
ATOM 709 N N . LEU A 1 94 ? -14.785 -2.628 15.515 1.00 97.94 94 LEU A N 1
ATOM 710 C CA . LEU A 1 94 ? -14.192 -2.262 16.803 1.00 97.94 94 LEU A CA 1
ATOM 711 C C . LEU A 1 94 ? -15.059 -1.269 17.579 1.00 97.94 94 LEU A C 1
ATOM 713 O O . LEU A 1 94 ? -15.220 -1.393 18.791 1.00 97.94 94 LEU A O 1
ATOM 717 N N . LYS A 1 95 ? -15.654 -0.290 16.890 1.00 97.94 95 LYS A N 1
ATOM 718 C CA . LYS A 1 95 ? -16.591 0.651 17.510 1.00 97.94 95 LYS A CA 1
ATOM 719 C C . LYS A 1 95 ? -17.817 -0.064 18.088 1.00 97.94 95 LYS A C 1
ATOM 721 O O . LYS A 1 95 ? -18.253 0.278 19.187 1.00 97.94 95 LYS A O 1
ATOM 726 N N . ASN A 1 96 ? -18.379 -1.030 17.365 1.00 98.00 96 ASN A N 1
ATOM 727 C CA . ASN A 1 96 ? -19.541 -1.788 17.828 1.00 98.00 96 ASN A CA 1
ATOM 728 C C . ASN A 1 96 ? -19.184 -2.679 19.024 1.00 98.00 96 ASN A C 1
ATOM 730 O O . ASN A 1 96 ? -19.870 -2.623 20.042 1.00 98.00 96 ASN A O 1
ATOM 734 N N . GLU A 1 97 ? -18.073 -3.411 18.947 1.00 98.06 97 GLU A N 1
ATOM 735 C CA . GLU A 1 97 ? -17.568 -4.247 20.044 1.00 98.06 97 GLU A CA 1
ATOM 736 C C . GLU A 1 97 ? -17.275 -3.425 21.307 1.00 98.06 97 GLU A C 1
ATOM 738 O O . GLU A 1 97 ? -17.599 -3.843 22.424 1.00 98.06 97 GLU A O 1
ATOM 743 N N . LEU A 1 98 ? -16.712 -2.223 21.146 1.00 98.06 98 LEU A N 1
ATOM 744 C CA . LEU A 1 98 ? -16.477 -1.297 22.250 1.00 98.06 98 LEU A CA 1
ATOM 745 C C . LEU A 1 98 ? -17.793 -0.845 22.893 1.00 98.06 98 LEU A C 1
ATOM 747 O O . LEU A 1 98 ? -17.899 -0.834 24.119 1.00 98.06 98 LEU A O 1
ATOM 751 N N . ASN A 1 99 ? -18.802 -0.507 22.087 1.00 98.19 99 ASN A N 1
ATOM 752 C CA . ASN A 1 99 ? -20.120 -0.131 22.596 1.00 98.19 99 ASN A CA 1
ATOM 753 C C . ASN A 1 99 ? -20.778 -1.284 23.362 1.00 98.19 99 ASN A C 1
ATOM 755 O O . ASN A 1 99 ? -21.264 -1.072 24.470 1.00 98.19 99 ASN A O 1
ATOM 759 N N . GLU A 1 100 ? -20.743 -2.504 22.822 1.00 98.19 100 GLU A N 1
ATOM 760 C CA . GLU A 1 100 ? -21.269 -3.692 23.503 1.00 98.19 100 GLU A CA 1
ATOM 761 C C . GLU A 1 100 ? -20.550 -3.959 24.827 1.00 98.19 100 GLU A C 1
ATOM 763 O O . GLU A 1 100 ? -21.184 -4.239 25.848 1.00 98.19 100 GLU A O 1
ATOM 768 N N . THR A 1 101 ? -19.222 -3.848 24.823 1.00 98.12 101 THR A N 1
ATOM 769 C CA . THR A 1 101 ? -18.399 -4.009 26.026 1.00 98.12 101 THR A CA 1
ATOM 770 C C . THR A 1 101 ? -18.752 -2.952 27.066 1.00 98.12 101 THR A C 1
ATOM 772 O O . THR A 1 101 ? -18.918 -3.278 28.240 1.00 98.12 101 THR A O 1
ATOM 775 N N . ASN A 1 102 ? -18.940 -1.701 26.643 1.00 98.00 1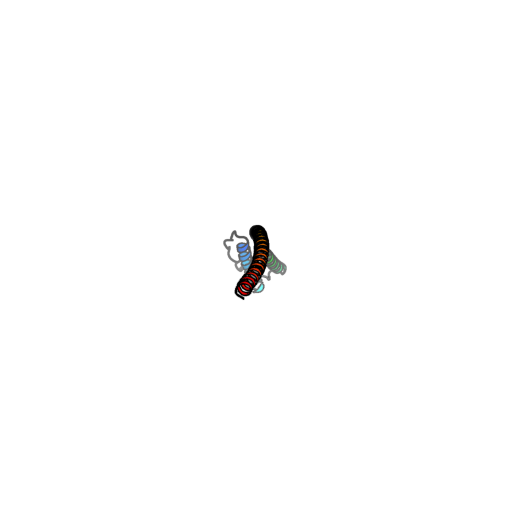02 ASN A N 1
ATOM 776 C CA . ASN A 1 102 ? -19.347 -0.614 27.524 1.00 98.00 102 ASN A CA 1
ATOM 777 C C . ASN A 1 102 ? -20.743 -0.854 28.128 1.00 98.00 102 ASN A C 1
ATOM 779 O O . ASN A 1 102 ? -20.927 -0.680 29.331 1.00 98.00 102 ASN A O 1
ATOM 783 N N . THR A 1 103 ? -21.711 -1.331 27.339 1.00 98.06 103 THR A N 1
ATOM 784 C CA . THR A 1 103 ? -23.041 -1.704 27.849 1.00 98.06 103 THR A CA 1
ATOM 785 C C . THR A 1 103 ? -22.959 -2.838 28.873 1.00 98.06 103 THR A C 1
ATOM 787 O O . THR A 1 103 ? -23.566 -2.748 29.939 1.00 98.06 103 THR A O 1
ATOM 790 N N . LYS A 1 104 ? -22.167 -3.884 28.606 1.00 98.00 104 LYS A N 1
ATOM 791 C CA . LYS A 1 104 ? -21.951 -4.983 29.565 1.00 98.00 104 LYS A CA 1
ATOM 792 C C . LYS A 1 104 ? -21.274 -4.499 30.847 1.00 98.00 104 LYS A C 1
ATOM 794 O O . LYS A 1 104 ? -21.637 -4.944 31.937 1.00 98.00 104 LYS A O 1
ATOM 799 N N . ALA A 1 105 ? -20.315 -3.580 30.737 1.00 97.62 105 ALA A N 1
ATOM 800 C CA . ALA A 1 105 ? -19.654 -2.983 31.892 1.00 97.62 105 ALA A CA 1
ATOM 801 C C . ALA A 1 105 ? -20.651 -2.208 32.767 1.00 97.62 105 ALA A C 1
ATOM 803 O O . ALA A 1 105 ? -20.671 -2.409 33.980 1.00 97.62 105 ALA A O 1
ATOM 804 N N . GLN A 1 106 ? -21.535 -1.407 32.162 1.00 97.62 106 GLN A N 1
ATOM 805 C CA . GLN A 1 106 ? -22.600 -0.695 32.879 1.00 97.62 106 GLN A CA 1
ATOM 806 C C . GLN A 1 106 ? -23.555 -1.658 33.595 1.00 97.62 106 GLN A C 1
ATOM 808 O O . GLN A 1 106 ? -23.783 -1.517 34.794 1.00 97.62 106 GLN A O 1
ATOM 813 N N . GLN A 1 107 ? -24.035 -2.696 32.904 1.00 97.56 107 GLN A N 1
ATOM 814 C CA . GLN A 1 107 ? -24.892 -3.723 33.512 1.00 97.56 107 GLN A CA 1
ATOM 815 C C . GLN A 1 107 ? -24.205 -4.428 34.688 1.00 97.56 107 GLN A C 1
ATOM 817 O O . GLN A 1 107 ? -24.822 -4.689 35.721 1.00 97.56 107 GLN A O 1
ATOM 822 N N . THR A 1 108 ? -22.910 -4.718 34.552 1.00 97.31 108 THR A N 1
ATOM 823 C CA . THR A 1 108 ? -22.119 -5.337 35.621 1.00 97.31 108 THR A CA 1
ATOM 824 C C . THR A 1 108 ? -22.002 -4.403 36.822 1.00 97.31 108 THR A C 1
ATOM 826 O O . THR A 1 108 ? -22.181 -4.851 37.953 1.00 97.31 108 THR A O 1
ATOM 829 N N . MET A 1 109 ? -21.764 -3.107 36.599 1.00 96.44 109 MET A N 1
ATOM 830 C CA . MET A 1 109 ? -21.725 -2.109 37.672 1.00 96.44 109 MET A CA 1
ATOM 831 C C . MET A 1 109 ? -23.060 -2.018 38.417 1.00 96.44 109 MET A C 1
ATOM 833 O O . MET A 1 109 ? -23.061 -2.007 39.645 1.00 96.44 109 MET A O 1
ATOM 837 N N . GLU A 1 110 ? -24.193 -2.034 37.711 1.00 96.81 110 GLU A N 1
ATOM 838 C CA . GLU A 1 110 ? -25.519 -2.047 38.345 1.00 96.81 110 GLU A CA 1
ATOM 839 C C . GLU A 1 110 ? -25.750 -3.298 39.204 1.00 96.81 110 GLU A C 1
ATOM 841 O O . GLU A 1 110 ? -26.310 -3.212 40.297 1.00 96.81 110 GLU A O 1
ATOM 846 N N . VAL A 1 111 ? -25.319 -4.471 38.729 1.00 97.00 111 VAL A N 1
ATOM 847 C CA . VAL A 1 111 ? -25.421 -5.725 39.492 1.00 97.00 111 VAL A CA 1
ATOM 848 C C . VAL A 1 111 ? -24.533 -5.682 40.732 1.00 97.00 111 VAL A C 1
ATOM 850 O O . VAL A 1 111 ? -24.982 -6.060 41.811 1.00 97.00 111 VAL A O 1
ATOM 853 N N . VAL A 1 112 ? -23.293 -5.205 40.602 1.00 96.81 112 VAL A N 1
ATOM 854 C CA . VAL A 1 112 ? -22.373 -5.052 41.738 1.00 96.81 112 VAL A CA 1
ATOM 855 C C . VAL A 1 112 ? -22.949 -4.088 42.773 1.00 96.81 112 VAL A C 1
ATOM 857 O O . VAL A 1 112 ? -22.926 -4.399 43.963 1.00 96.81 112 VAL A O 1
ATOM 860 N N . GLN A 1 113 ? -23.522 -2.967 42.332 1.00 96.38 113 GLN A N 1
ATOM 861 C CA . GLN A 1 113 ? -24.159 -1.992 43.213 1.00 96.38 113 GLN A CA 1
ATOM 862 C C . GLN A 1 113 ? -25.343 -2.608 43.969 1.00 96.38 113 GLN A C 1
ATOM 864 O O . GLN A 1 113 ? -25.372 -2.561 45.199 1.00 96.38 113 GLN A O 1
ATOM 869 N N . ARG A 1 114 ? -26.260 -3.283 43.262 1.00 97.00 114 ARG A N 1
ATOM 870 C CA . ARG A 1 114 ? -27.384 -3.995 43.895 1.00 97.00 114 ARG A CA 1
ATOM 871 C C . ARG A 1 114 ? -26.919 -5.064 44.881 1.00 97.00 114 ARG A C 1
ATOM 873 O O . ARG A 1 114 ? -27.464 -5.177 45.973 1.00 97.00 114 ARG A O 1
ATOM 880 N N . ASN A 1 115 ? -25.899 -5.842 44.530 1.00 96.00 115 ASN A N 1
ATOM 881 C CA . ASN A 1 115 ? -25.360 -6.867 45.425 1.00 96.00 115 ASN A CA 1
ATOM 882 C C . ASN A 1 115 ? -24.725 -6.256 46.683 1.00 96.00 115 ASN A C 1
ATOM 884 O O . ASN A 1 115 ? -24.829 -6.842 47.760 1.00 96.00 115 ASN A O 1
ATOM 888 N N . SER A 1 116 ? -24.091 -5.088 46.559 1.00 95.94 116 SER A N 1
ATOM 889 C CA . SER A 1 116 ? -23.543 -4.338 47.693 1.00 95.94 116 SER A CA 1
ATOM 890 C C . SER A 1 116 ? -24.646 -3.887 48.656 1.00 95.94 116 SER A C 1
ATOM 892 O O . SER A 1 116 ? -24.526 -4.085 49.865 1.00 95.94 116 SER A O 1
ATOM 894 N N . GLU A 1 117 ? -25.751 -3.357 48.123 1.00 96.56 117 GLU A N 1
ATOM 895 C CA . GLU A 1 117 ? -26.931 -2.962 48.906 1.00 96.56 117 GLU A CA 1
ATOM 896 C C . GLU A 1 117 ? -27.529 -4.162 49.652 1.00 96.56 117 GLU A C 1
ATOM 898 O O . GLU A 1 117 ? -27.662 -4.125 50.875 1.00 96.56 117 GLU A O 1
ATOM 903 N N . ILE A 1 118 ? -27.753 -5.283 48.956 1.00 96.31 118 ILE A N 1
ATOM 904 C CA . ILE A 1 118 ? -28.255 -6.526 49.565 1.00 96.31 118 ILE A CA 1
ATOM 905 C C . ILE A 1 118 ? -27.320 -7.021 50.678 1.00 96.31 118 ILE A C 1
ATOM 907 O O . ILE A 1 118 ? -27.778 -7.448 51.740 1.00 96.31 118 ILE A O 1
ATOM 911 N N . ALA A 1 119 ? -26.003 -6.976 50.462 1.00 96.12 119 ALA A N 1
ATOM 912 C CA . ALA A 1 119 ? -25.030 -7.392 51.468 1.00 96.12 119 ALA A CA 1
ATOM 913 C C . ALA A 1 119 ? -25.063 -6.485 52.712 1.00 96.12 119 ALA A C 1
ATOM 915 O O . ALA A 1 119 ? -24.89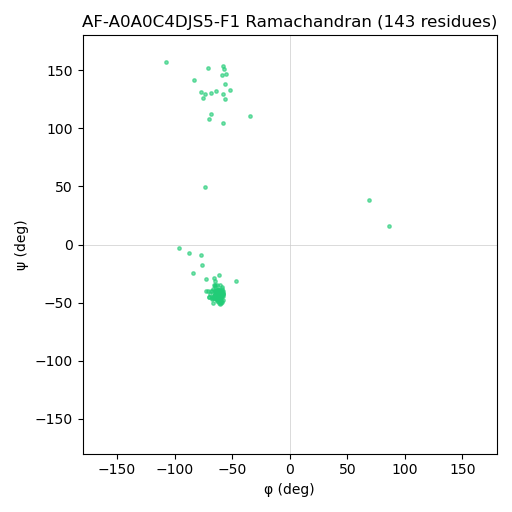2 -6.969 53.836 1.00 96.12 119 ALA A O 1
ATOM 916 N N . MET A 1 120 ? -25.299 -5.184 52.531 1.00 96.19 120 MET A N 1
ATOM 917 C CA . MET A 1 120 ? -25.436 -4.225 53.627 1.00 96.19 120 MET A CA 1
ATOM 918 C C . MET A 1 120 ? -26.726 -4.451 54.426 1.00 96.19 120 MET A C 1
ATOM 920 O O . MET A 1 120 ? -26.680 -4.470 55.662 1.00 96.19 120 MET A O 1
ATOM 924 N N . ASP A 1 121 ? -27.842 -4.707 53.746 1.00 96.38 121 ASP A N 1
ATOM 925 C CA . ASP A 1 121 ? -29.121 -5.042 54.378 1.00 96.38 121 ASP A CA 1
ATOM 926 C C . ASP A 1 121 ? -29.023 -6.353 55.166 1.00 96.38 121 ASP A C 1
ATOM 928 O O . ASP A 1 121 ? -29.376 -6.407 56.347 1.00 96.38 121 ASP A O 1
ATOM 932 N N . ALA A 1 122 ? -28.440 -7.395 54.564 1.00 96.31 122 ALA A N 1
ATOM 933 C CA . ALA A 1 122 ? -28.218 -8.681 55.220 1.00 96.31 122 ALA A CA 1
ATOM 934 C C . ALA A 1 122 ? -27.336 -8.545 56.473 1.00 96.31 122 ALA A C 1
ATOM 936 O O . ALA A 1 122 ? -27.621 -9.147 57.511 1.00 96.31 122 ALA A O 1
ATOM 937 N N . LYS A 1 123 ? -26.285 -7.715 56.410 1.00 96.38 123 LYS A N 1
ATOM 938 C CA . LYS A 1 123 ? -25.427 -7.411 57.565 1.00 96.38 123 LYS A CA 1
ATOM 939 C C . LYS A 1 123 ? -26.200 -6.703 58.680 1.00 96.38 123 LYS A C 1
ATOM 941 O O . LYS A 1 123 ? -25.970 -6.995 59.856 1.00 96.38 123 LYS A O 1
ATOM 946 N N . THR A 1 124 ? -27.097 -5.785 58.326 1.00 96.69 124 THR A N 1
ATOM 947 C CA . THR A 1 124 ? -27.931 -5.050 59.286 1.00 96.69 124 THR A CA 1
ATOM 948 C C . THR A 1 124 ? -28.913 -5.993 59.981 1.00 96.69 124 THR A C 1
ATOM 950 O O . THR A 1 124 ? -28.896 -6.080 61.209 1.00 96.69 124 THR A O 1
ATOM 953 N N . ALA A 1 125 ? -29.652 -6.802 59.218 1.00 96.38 125 ALA A N 1
ATOM 954 C CA . ALA A 1 125 ? -30.563 -7.815 59.753 1.00 96.38 125 ALA A CA 1
ATOM 955 C C . ALA A 1 125 ? -29.853 -8.841 60.658 1.00 96.38 125 ALA A C 1
ATOM 957 O O . ALA A 1 125 ? -30.345 -9.172 61.737 1.00 96.38 125 ALA A O 1
ATOM 958 N N . ALA A 1 126 ? -28.661 -9.315 60.275 1.00 96.75 126 ALA A N 1
ATOM 959 C CA . ALA A 1 126 ? -27.876 -10.230 61.107 1.00 96.75 126 ALA A CA 1
ATOM 960 C C . ALA A 1 126 ? -27.464 -9.596 62.451 1.00 96.75 126 ALA A C 1
ATOM 962 O O . ALA A 1 126 ? -27.478 -10.262 63.494 1.00 96.75 126 ALA A O 1
ATOM 963 N N . LYS A 1 127 ? -27.119 -8.301 62.446 1.00 96.69 127 LYS A N 1
ATOM 964 C CA . LYS A 1 127 ? -26.798 -7.551 63.667 1.00 96.69 127 LYS A CA 1
ATOM 965 C C . LYS A 1 127 ? -28.024 -7.420 64.574 1.00 96.69 127 LYS A C 1
ATOM 967 O O . LYS A 1 127 ? -27.909 -7.689 65.767 1.00 96.69 127 LYS A O 1
ATOM 972 N N . GLU A 1 128 ? -29.182 -7.068 64.020 1.00 96.44 128 GLU A N 1
ATOM 973 C CA . GLU A 1 128 ? -30.443 -6.976 64.769 1.00 96.44 128 GLU A CA 1
ATOM 974 C C . GLU A 1 128 ? -30.840 -8.319 65.391 1.00 96.44 128 GLU A C 1
ATOM 976 O O . GLU A 1 128 ? -31.095 -8.388 66.594 1.00 96.44 128 GLU A O 1
ATOM 981 N N . ALA A 1 129 ? -30.796 -9.408 64.617 1.00 96.12 129 ALA A N 1
ATOM 982 C CA . ALA A 1 129 ? -31.092 -10.753 65.110 1.00 96.12 129 ALA A CA 1
ATOM 983 C C . ALA A 1 129 ? -30.164 -11.170 66.265 1.00 96.12 129 ALA A C 1
ATOM 985 O O . ALA A 1 129 ? -30.604 -11.786 67.238 1.00 96.12 129 ALA A O 1
ATOM 986 N N . THR A 1 130 ? -28.884 -10.792 66.190 1.00 96.50 130 THR A N 1
ATOM 987 C CA . THR A 1 130 ? -27.907 -11.052 67.257 1.00 96.50 130 THR A CA 1
ATOM 988 C C . THR A 1 130 ? -28.260 -10.302 68.544 1.00 96.50 130 THR A C 1
ATOM 990 O O . THR A 1 130 ? -28.195 -10.883 69.629 1.00 96.50 130 THR A O 1
ATOM 993 N N . GLU A 1 131 ? -28.646 -9.027 68.452 1.00 95.88 131 GLU A N 1
ATOM 994 C CA . GLU A 1 131 ? -29.048 -8.237 69.623 1.00 95.88 131 GLU A CA 1
ATOM 995 C C . GLU A 1 131 ? -30.359 -8.744 70.241 1.00 95.88 131 GLU A C 1
ATOM 997 O O . GLU A 1 131 ? -30.443 -8.874 71.465 1.00 95.88 131 GLU A O 1
ATOM 1002 N N . ILE A 1 132 ? -31.339 -9.139 69.419 1.00 95.00 132 ILE A N 1
ATOM 1003 C CA . ILE A 1 132 ? -32.569 -9.794 69.895 1.00 95.00 132 ILE A CA 1
ATOM 1004 C C . ILE A 1 132 ? -32.221 -11.083 70.648 1.00 95.00 132 ILE A C 1
ATOM 1006 O O . ILE A 1 132 ? -32.657 -11.266 71.783 1.00 95.00 132 ILE A O 1
ATOM 1010 N N . GLY A 1 133 ? -31.379 -11.947 70.070 1.00 95.25 133 GLY A N 1
ATOM 1011 C CA . GLY A 1 133 ? -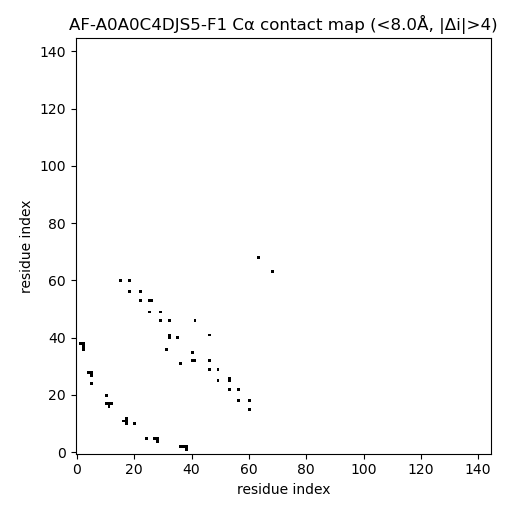30.956 -13.195 70.711 1.00 95.25 133 GLY A CA 1
ATOM 1012 C C . GLY A 1 133 ? -30.275 -12.972 72.066 1.00 95.25 133 GLY A C 1
ATOM 1013 O O . GLY A 1 133 ? -30.572 -13.674 73.038 1.00 95.25 133 GLY A O 1
ATOM 1014 N N . LYS A 1 134 ? -29.409 -11.952 72.174 1.00 95.62 134 LYS A N 1
ATOM 1015 C CA . LYS A 1 134 ? -28.804 -11.544 73.454 1.00 95.62 134 LYS A CA 1
ATOM 1016 C C . LYS A 1 134 ? -29.859 -11.086 74.466 1.00 95.62 134 LYS A C 1
ATOM 1018 O O . LYS A 1 134 ? -29.792 -11.495 75.627 1.00 95.62 134 LYS A O 1
ATOM 1023 N N . ALA A 1 135 ? -30.819 -10.261 74.047 1.00 94.12 135 ALA A N 1
ATOM 1024 C CA . ALA A 1 135 ? -31.887 -9.764 74.913 1.00 94.12 135 ALA A CA 1
ATOM 1025 C C . ALA A 1 135 ? -32.771 -10.906 75.439 1.00 94.12 135 ALA A C 1
ATOM 1027 O O . ALA A 1 135 ? -33.002 -10.997 76.645 1.00 94.12 135 ALA A O 1
ATOM 1028 N N . THR A 1 136 ? -33.181 -11.833 74.569 1.00 93.44 136 THR A N 1
ATOM 1029 C CA . THR A 1 136 ? -33.960 -13.018 74.954 1.00 93.44 136 THR A CA 1
ATOM 1030 C C . THR A 1 136 ? -33.207 -13.885 75.965 1.00 93.44 136 THR A C 1
ATOM 1032 O O . THR A 1 136 ? -33.773 -14.281 76.983 1.00 93.44 136 THR A O 1
ATOM 1035 N N . MET A 1 137 ? -31.912 -14.134 75.745 1.00 93.81 137 MET A N 1
ATOM 1036 C CA . MET A 1 137 ? -31.073 -14.891 76.685 1.00 93.81 137 MET A CA 1
ATOM 1037 C C . MET A 1 137 ? -30.965 -14.218 78.057 1.00 93.81 137 MET A C 1
ATOM 1039 O O . MET A 1 137 ? -30.983 -14.904 79.081 1.00 93.81 137 MET A O 1
ATOM 1043 N N . LYS A 1 138 ? -30.860 -12.884 78.088 1.00 93.12 138 LYS A N 1
ATOM 1044 C CA . LYS A 1 138 ? -30.855 -12.117 79.337 1.00 93.12 138 LYS A CA 1
ATOM 1045 C C . LYS A 1 138 ? -32.182 -12.281 80.083 1.00 93.12 138 LYS A C 1
ATOM 1047 O O . LYS A 1 138 ? -32.157 -12.660 81.247 1.00 93.12 138 LYS A O 1
ATOM 1052 N N . MET A 1 139 ? -33.316 -12.111 79.400 1.00 92.94 139 MET A N 1
ATOM 1053 C CA . MET A 1 139 ? -34.645 -12.300 79.998 1.00 92.94 139 MET A CA 1
ATOM 1054 C C . MET A 1 139 ? -34.834 -13.709 80.580 1.00 92.94 139 MET A C 1
ATOM 1056 O O . MET A 1 139 ? -35.318 -13.850 81.698 1.00 92.94 139 MET A O 1
ATOM 1060 N N . ILE A 1 140 ? -34.413 -14.756 79.857 1.00 92.19 140 ILE A N 1
ATOM 1061 C CA . ILE A 1 140 ? -34.492 -16.147 80.342 1.00 92.19 140 ILE A CA 1
ATOM 1062 C C . ILE A 1 140 ? -33.661 -16.342 81.617 1.00 92.19 140 ILE A C 1
ATOM 1064 O O . ILE A 1 140 ? -34.074 -17.078 82.513 1.00 92.19 140 ILE A O 1
ATOM 1068 N N . ARG A 1 141 ? -32.480 -15.718 81.696 1.00 90.88 141 ARG A N 1
ATOM 1069 C CA . ARG A 1 141 ? -31.620 -15.784 82.883 1.00 90.88 141 ARG A CA 1
ATOM 1070 C C . ARG A 1 141 ? -32.258 -15.065 84.069 1.00 90.88 141 ARG A C 1
ATOM 1072 O O . ARG A 1 141 ? -32.277 -15.635 85.154 1.00 90.88 141 ARG A O 1
ATOM 1079 N N . ASP A 1 142 ? -32.802 -13.874 83.839 1.00 89.06 142 ASP A N 1
ATOM 1080 C CA . ASP A 1 142 ? -33.443 -13.054 84.870 1.00 89.06 142 ASP A CA 1
ATOM 1081 C C . ASP A 1 142 ? -34.718 -13.721 85.427 1.00 89.06 142 ASP A C 1
ATOM 1083 O O . ASP A 1 142 ? -35.035 -13.536 86.591 1.00 89.06 142 ASP A O 1
ATOM 1087 N N . MET A 1 143 ? -35.420 -14.549 84.640 1.00 85.50 143 MET A N 1
ATOM 1088 C CA . MET A 1 143 ? -36.587 -15.325 85.101 1.00 85.50 143 MET A CA 1
ATOM 1089 C C . MET A 1 143 ? -36.252 -16.560 85.956 1.00 85.50 143 MET A C 1
ATOM 1091 O O . MET A 1 143 ? -37.153 -17.134 86.567 1.00 85.50 143 MET A O 1
ATOM 1095 N N . LYS A 1 144 ? -35.005 -17.046 85.929 1.00 74.50 144 LYS A N 1
ATOM 1096 C CA . LYS A 1 144 ? -34.570 -18.237 86.686 1.00 74.50 144 LYS A CA 1
ATOM 1097 C C . LYS A 1 144 ? -33.914 -17.897 88.033 1.00 74.50 144 LYS A C 1
ATOM 1099 O O . LYS A 1 144 ? -33.529 -18.827 88.742 1.00 74.50 144 LYS A O 1
ATOM 1104 N N . LEU A 1 145 ? -33.757 -16.610 88.343 1.00 53.41 145 LEU A N 1
ATOM 1105 C CA . LEU A 1 145 ? -33.303 -16.068 89.629 1.00 53.41 145 LEU A CA 1
ATOM 1106 C C . LEU A 1 145 ? -34.506 -15.565 90.430 1.00 53.41 145 LEU A C 1
ATOM 1108 O O . LEU A 1 145 ? -34.439 -15.672 91.673 1.00 53.41 145 LEU A O 1
#

Mean predicted aligned error: 14.28 Å

Solvent-accessible surface area (backbone atoms only — not comparable to full-atom values): 8367 Å² total; per-residue (Å²): 133,83,77,79,72,83,74,92,71,88,77,60,86,52,68,69,59,30,46,50,53,51,44,53,52,51,49,53,54,50,50,54,61,76,70,60,79,80,66,81,78,70,52,72,65,57,56,50,49,51,54,49,51,46,52,50,48,53,55,58,70,71,48,76,60,63,68,61,50,47,50,54,50,50,52,52,51,51,53,53,49,52,52,51,52,52,49,54,51,50,55,52,50,53,53,49,54,5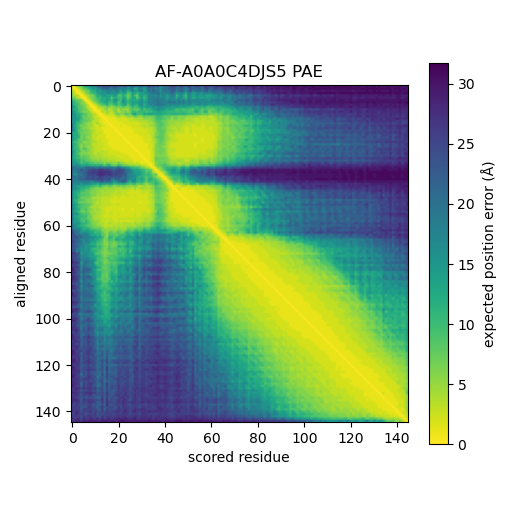0,50,53,50,50,53,51,50,52,54,49,50,54,50,52,51,53,51,50,50,52,51,52,52,52,52,50,54,54,52,52,54,50,53,52,52,52,52,55,53,50,53,58,53,63,73,75,109

Radius of gyration: 48.79 Å; Cα contacts (8 Å, |Δi|>4): 30; chains: 1; bounding box: 78×34×142 Å

Sequence (145 aa):
MATPWPQDEIWPTDYREHATNLSKYLQKALSAIDNGDGLPVASRGVRVALIGALTLIVKMQSTPDLGHVYEAVKIGQVETKAAAESLAHHVNSLKNELNETNTKAQQTMEVVQRNSEIAMDAKTAAKEATEIGKATMKMIRDMKL

Secondary structure (DSSP, 8-state):
-PPPPPP-----SSHHHHHHHHHHHHHHHHHHHHTT-SS----HHHHHHHHHHHH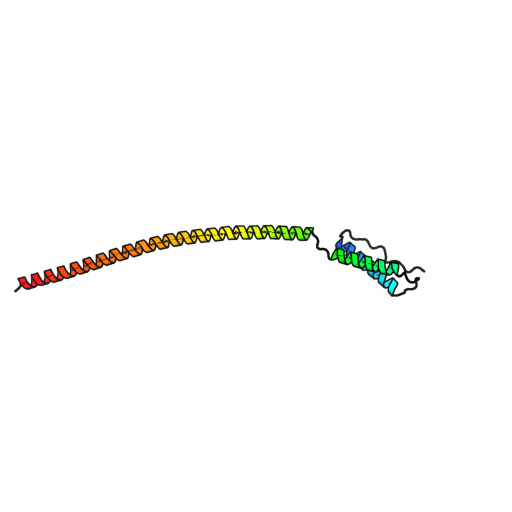HHHHHHTS--HHHHHHHHHHHHHHHHHHHHHHHHHHHHHHHHHHHHHHHHHHHHHHHHHHHHHHHHHHHHHHHHHHHHHHHHHHHHHTT-